Protein AF-A0A327K111-F1 (afdb_monomer)

Mean predicted aligned error: 3.04 Å

pLDDT: mean 97.54, std 1.55, range [85.88, 98.69]

InterPro domains:
  IPR001460 Penicillin-binding protein, transpeptidase [PF00905] (7-85)
  IPR012338 Beta-lactamase/transpeptidase-like [G3DSA:3.40.710.10] (1-86)
  IPR012338 Beta-lactamase/transpeptidase-like [SSF56601] (1-86)
  IPR050396 Glycosyltransferase 51/Transpeptidase [PTHR32282] (1-86)

Solvent-accessible surface area (backbone atoms only — not comparable to full-atom values): 5391 Å² total; per-residue (Å²): 141,72,35,59,97,43,61,91,85,40,77,63,42,43,74,83,68,56,88,71,86,67,62,78,76,49,47,65,59,58,54,48,52,42,42,78,70,74,45,48,62,76,38,74,41,60,28,51,93,53,79,43,82,57,84,98,42,76,46,65,68,61,29,95,82,75,63,67,78,39,78,37,36,43,45,58,26,63,75,68,60,38,49,56,60,105

Secondary structure (DSSP, 8-state):
---SS-TTT----HHHH-----GGGGHHHHHHHHHHTT--TT-EEEES---EEETTEEE----TTS---EEEEHHHHHHTT-STT-

Organism: NCBI:txid29409

Structure (mmCIF, N/CA/C/O backbone):
data_AF-A0A327K111-F1
#
_entry.id   AF-A0A327K111-F1
#
loop_
_atom_site.group_PDB
_atom_site.id
_atom_site.type_symbol
_atom_site.label_atom_id
_atom_site.label_alt_id
_atom_site.label_comp_id
_atom_site.label_asym_id
_atom_site.label_entity_id
_atom_site.label_seq_id
_atom_site.pdbx_PDB_ins_code
_atom_site.Cartn_x
_atom_site.Cartn_y
_atom_site.Cartn_z
_atom_site.occupancy
_atom_site.B_iso_or_equiv
_atom_site.auth_seq_id
_atom_site.auth_comp_id
_atom_site.auth_asym_id
_atom_site.auth_atom_id
_atom_site.pdbx_PDB_model_num
ATOM 1 N N . LEU A 1 1 ? 5.063 -0.454 -24.460 1.00 85.88 1 LEU A N 1
ATOM 2 C CA . LEU A 1 1 ? 5.913 -0.769 -23.285 1.00 85.88 1 LEU A CA 1
ATOM 3 C C . LEU A 1 1 ? 7.239 -0.033 -23.449 1.00 85.88 1 LEU A C 1
ATOM 5 O O . LEU A 1 1 ? 7.775 -0.067 -24.548 1.00 85.88 1 LEU A O 1
ATOM 9 N N . VAL A 1 2 ? 7.725 0.666 -22.418 1.00 96.81 2 VAL A N 1
ATOM 10 C CA . VAL A 1 2 ? 8.938 1.510 -22.485 1.00 96.81 2 VAL A CA 1
ATOM 11 C C . VAL A 1 2 ? 9.910 1.084 -21.381 1.00 96.81 2 VAL A C 1
ATOM 13 O O . VAL A 1 2 ? 9.552 1.109 -20.209 1.00 96.81 2 VAL A O 1
ATOM 16 N N . GLY A 1 3 ? 11.124 0.661 -21.752 1.00 97.00 3 GLY A N 1
ATOM 17 C CA . GLY A 1 3 ? 12.121 0.097 -20.825 1.00 97.00 3 GLY A CA 1
ATOM 18 C C . GLY A 1 3 ? 13.137 1.095 -20.249 1.00 97.00 3 GLY A C 1
ATOM 19 O O . GLY A 1 3 ? 13.908 0.753 -19.349 1.00 97.00 3 GLY A O 1
ATOM 20 N N . GLY A 1 4 ? 13.160 2.328 -20.746 1.00 97.56 4 GLY A N 1
ATOM 21 C CA . GLY A 1 4 ? 14.095 3.369 -20.329 1.00 97.56 4 GLY A CA 1
ATOM 22 C C . GLY A 1 4 ? 13.943 4.627 -21.178 1.00 97.56 4 GLY A C 1
ATOM 23 O O . GLY A 1 4 ? 13.166 4.640 -22.127 1.00 97.56 4 GLY A O 1
ATOM 24 N N . PHE A 1 5 ? 14.689 5.674 -20.825 1.00 97.56 5 PHE A N 1
ATOM 25 C CA . PHE A 1 5 ? 14.660 6.961 -21.525 1.00 97.56 5 PHE A CA 1
ATOM 26 C C . PHE A 1 5 ? 15.122 6.857 -22.991 1.00 97.56 5 PHE A C 1
ATOM 28 O O . PHE A 1 5 ? 14.483 7.410 -23.877 1.00 97.56 5 PHE A O 1
ATOM 35 N N . SER A 1 6 ? 16.206 6.118 -23.252 1.00 97.75 6 SER A N 1
ATOM 36 C CA . SER A 1 6 ? 16.734 5.862 -24.596 1.00 97.75 6 SER A CA 1
ATOM 37 C C . SER A 1 6 ? 17.306 4.448 -24.669 1.00 97.75 6 SER A C 1
ATOM 39 O O . SER A 1 6 ? 18.078 4.040 -23.798 1.00 97.75 6 SER A O 1
ATOM 41 N N . PHE A 1 7 ? 16.931 3.706 -25.712 1.00 95.69 7 PHE A N 1
ATOM 42 C CA . PHE A 1 7 ? 17.432 2.353 -25.952 1.00 95.69 7 PHE A CA 1
ATOM 43 C C . PHE A 1 7 ? 18.923 2.346 -26.316 1.00 95.69 7 PHE A C 1
ATOM 45 O O . PHE A 1 7 ? 19.659 1.477 -25.851 1.00 95.69 7 PHE A O 1
ATOM 52 N N . ASP A 1 8 ? 19.376 3.348 -27.074 1.00 97.38 8 ASP A N 1
ATOM 53 C CA . ASP A 1 8 ? 20.780 3.484 -27.477 1.00 97.38 8 ASP A CA 1
ATOM 54 C C . ASP A 1 8 ? 21.688 3.784 -26.283 1.00 97.38 8 ASP A C 1
ATOM 56 O O . ASP A 1 8 ? 22.821 3.313 -26.228 1.00 97.38 8 ASP A O 1
ATOM 60 N N . GLN A 1 9 ? 21.168 4.503 -25.283 1.00 97.38 9 GLN A N 1
ATOM 61 C CA . GLN A 1 9 ? 21.879 4.725 -24.023 1.00 97.38 9 GLN A CA 1
ATOM 62 C C . GLN A 1 9 ? 21.835 3.497 -23.104 1.00 97.38 9 GLN A C 1
ATOM 64 O O . GLN A 1 9 ? 22.788 3.226 -22.375 1.00 97.38 9 GLN A O 1
ATOM 69 N N . SER A 1 10 ? 20.718 2.764 -23.076 1.00 97.56 10 SER A N 1
ATOM 70 C CA . SER A 1 10 ? 20.546 1.611 -22.193 1.00 97.56 10 SER A CA 1
ATOM 71 C C . SER A 1 10 ? 19.499 0.643 -22.736 1.00 97.56 10 SER A C 1
ATOM 73 O O . SER A 1 10 ? 18.298 0.902 -22.684 1.00 97.56 10 SER A O 1
ATOM 75 N N . LYS A 1 11 ? 19.960 -0.535 -23.162 1.00 97.12 11 LYS A N 1
ATOM 76 C CA . LYS A 1 11 ? 19.094 -1.613 -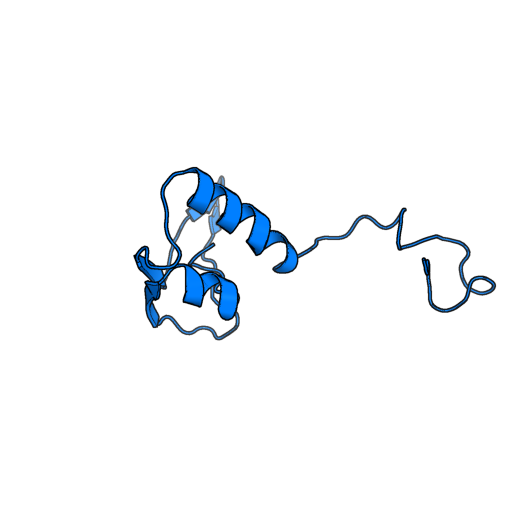23.667 1.00 97.12 11 LYS A CA 1
ATOM 77 C C . LYS A 1 11 ? 18.381 -2.410 -22.566 1.00 97.12 11 LYS A C 1
ATOM 79 O O . LYS A 1 11 ? 17.537 -3.245 -22.870 1.00 97.12 11 LYS A O 1
ATOM 84 N N . PHE A 1 12 ? 18.712 -2.172 -21.292 1.00 98.06 12 PHE A N 1
ATOM 85 C CA . PHE A 1 12 ? 18.073 -2.843 -20.158 1.00 98.06 12 PHE A CA 1
ATOM 86 C C . PHE A 1 12 ? 16.605 -2.417 -20.028 1.00 98.06 12 PHE A C 1
ATOM 88 O O . PHE A 1 12 ? 16.310 -1.230 -19.853 1.00 98.06 12 PHE A O 1
ATOM 95 N N . ASN A 1 13 ? 15.682 -3.381 -20.082 1.00 97.88 13 ASN A N 1
ATOM 96 C CA . ASN A 1 13 ? 14.249 -3.120 -20.079 1.00 97.88 13 ASN A CA 1
ATOM 97 C C . ASN A 1 13 ? 13.705 -3.043 -18.648 1.00 97.88 13 ASN A C 1
ATOM 99 O O . ASN A 1 13 ? 13.281 -4.037 -18.059 1.00 97.88 13 ASN A O 1
ATOM 103 N N . ARG A 1 14 ? 13.655 -1.832 -18.092 1.00 98.12 14 ARG A N 1
ATOM 104 C CA . ARG A 1 14 ? 13.200 -1.610 -16.712 1.00 98.12 14 ARG A CA 1
ATOM 105 C C . ARG A 1 14 ? 11.740 -1.996 -16.476 1.00 98.12 14 ARG A C 1
ATOM 107 O O . ARG A 1 14 ? 11.400 -2.314 -15.348 1.00 98.12 14 ARG A O 1
ATOM 114 N N . ALA A 1 15 ? 10.898 -2.013 -17.507 1.00 97.31 15 ALA A N 1
ATOM 115 C CA . ALA A 1 15 ? 9.493 -2.383 -17.352 1.00 97.31 15 ALA A CA 1
ATOM 116 C C . ALA A 1 15 ? 9.284 -3.882 -17.074 1.00 97.31 15 ALA A C 1
ATOM 118 O O . ALA A 1 15 ? 8.251 -4.245 -16.526 1.00 97.31 15 ALA A O 1
ATOM 119 N N . THR A 1 16 ? 10.236 -4.748 -17.438 1.00 97.88 16 THR A N 1
ATOM 120 C CA . THR A 1 16 ? 10.112 -6.209 -17.249 1.00 97.88 16 THR A CA 1
ATOM 121 C C . THR A 1 16 ? 11.238 -6.819 -16.422 1.00 97.88 16 THR A C 1
ATOM 123 O O . THR A 1 16 ? 11.063 -7.896 -15.865 1.00 97.88 16 THR A O 1
ATOM 126 N N . GLN A 1 17 ? 12.387 -6.145 -16.324 1.00 98.19 17 GLN A N 1
ATOM 127 C CA . GLN A 1 17 ? 13.595 -6.699 -15.708 1.00 98.19 17 GLN A CA 1
ATOM 128 C C . GLN A 1 17 ? 14.025 -5.953 -14.438 1.00 98.19 17 GLN A C 1
ATOM 130 O O . GLN A 1 17 ? 14.824 -6.479 -13.665 1.00 98.19 17 GLN A O 1
ATOM 135 N N . ALA A 1 18 ? 13.545 -4.723 -14.201 1.00 97.88 18 ALA A N 1
ATOM 136 C CA . ALA A 1 18 ? 13.941 -3.977 -13.009 1.00 97.88 18 ALA A CA 1
ATOM 137 C C . ALA A 1 18 ? 13.090 -4.370 -11.797 1.00 97.88 18 ALA A C 1
ATOM 139 O O . ALA A 1 18 ? 11.989 -3.858 -11.606 1.00 97.88 18 ALA A O 1
ATOM 140 N N . TYR A 1 19 ? 13.648 -5.197 -10.918 1.00 97.88 19 TYR A N 1
ATOM 141 C CA . TYR A 1 19 ? 13.082 -5.420 -9.590 1.00 97.88 19 TYR A CA 1
ATOM 142 C C . TYR A 1 19 ? 13.294 -4.186 -8.712 1.00 97.88 19 TYR A C 1
ATOM 144 O O . TYR A 1 19 ? 14.424 -3.741 -8.500 1.00 97.88 19 TYR A O 1
ATOM 152 N N . ARG A 1 20 ? 12.197 -3.614 -8.213 1.00 97.94 20 ARG A N 1
ATOM 153 C CA . ARG A 1 20 ? 12.180 -2.425 -7.355 1.00 97.94 20 ARG A CA 1
ATOM 154 C C . ARG A 1 20 ? 11.121 -2.580 -6.276 1.00 97.94 20 ARG A C 1
ATOM 156 O O . ARG A 1 20 ? 10.141 -3.296 -6.456 1.00 97.94 20 ARG A O 1
ATOM 163 N N . GLN A 1 21 ? 11.309 -1.875 -5.165 1.00 97.94 21 GLN A N 1
ATOM 164 C CA . GLN A 1 21 ? 10.278 -1.790 -4.139 1.00 97.94 21 GLN A CA 1
ATOM 165 C C . GLN A 1 21 ? 9.096 -0.957 -4.670 1.00 97.94 21 GLN A C 1
ATOM 167 O O . GLN A 1 21 ? 9.319 0.170 -5.116 1.00 97.94 21 GLN A O 1
ATOM 172 N N . PRO A 1 22 ? 7.852 -1.466 -4.611 1.00 97.69 22 PRO A N 1
ATOM 173 C CA . PRO A 1 22 ? 6.666 -0.733 -5.067 1.00 97.69 22 PRO A CA 1
ATOM 174 C C . PRO A 1 22 ? 6.274 0.415 -4.120 1.00 97.69 22 PRO A C 1
ATOM 176 O O . PRO A 1 22 ? 5.549 1.337 -4.505 1.00 97.69 22 PRO A O 1
ATOM 179 N N . GLY A 1 23 ? 6.729 0.365 -2.863 1.00 97.69 23 GLY A N 1
ATOM 180 C CA . GLY A 1 23 ? 6.326 1.309 -1.825 1.00 97.69 23 GLY A CA 1
ATOM 181 C C . GLY A 1 23 ? 4.811 1.288 -1.603 1.00 97.69 23 GLY A C 1
ATOM 182 O O . GLY A 1 23 ? 4.178 0.234 -1.638 1.00 97.69 23 GLY A O 1
ATOM 183 N N . SER A 1 24 ? 4.209 2.466 -1.417 1.00 97.88 24 SER A N 1
ATOM 184 C CA . SER A 1 24 ? 2.767 2.588 -1.142 1.00 97.88 24 SER A CA 1
ATOM 185 C C . SER A 1 24 ? 1.858 2.072 -2.263 1.00 97.88 24 SER A C 1
ATOM 187 O O . SER A 1 24 ? 0.686 1.819 -2.004 1.00 97.88 24 SER A O 1
ATOM 189 N N . SER A 1 25 ? 2.369 1.859 -3.482 1.00 98.06 25 SER A N 1
ATOM 190 C CA . SER A 1 25 ? 1.569 1.254 -4.557 1.00 98.06 25 SER A CA 1
ATOM 191 C C . SER A 1 25 ? 1.169 -0.202 -4.275 1.00 98.06 25 SER A C 1
ATOM 193 O O . SER A 1 25 ? 0.278 -0.719 -4.939 1.00 98.06 25 SER A O 1
ATOM 195 N N . PHE A 1 26 ? 1.759 -0.848 -3.259 1.00 98.44 26 PHE A N 1
ATOM 196 C CA . PHE 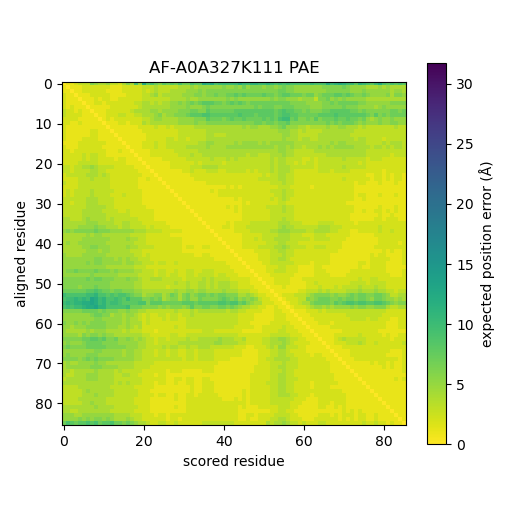A 1 26 ? 1.352 -2.181 -2.804 1.00 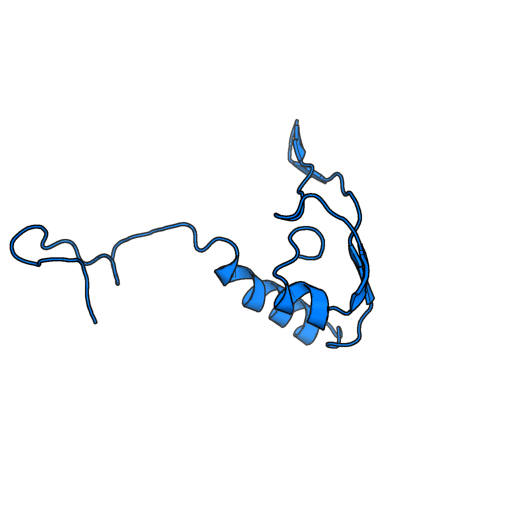98.44 26 PHE A CA 1
ATOM 197 C C . PHE A 1 26 ? 0.118 -2.175 -1.883 1.00 98.44 26 PHE A C 1
ATOM 199 O O . PHE A 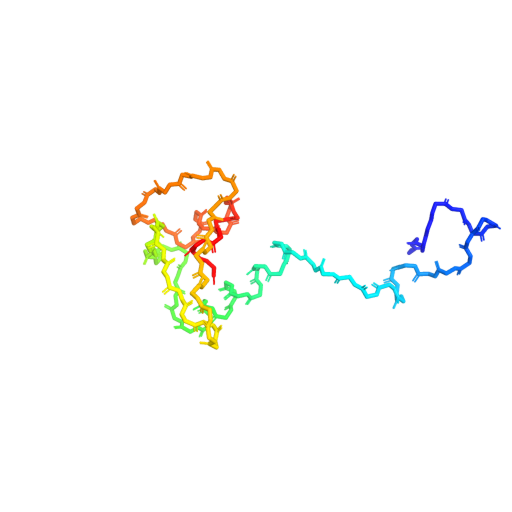1 26 ? -0.536 -3.203 -1.722 1.00 98.44 26 PHE A O 1
ATOM 206 N N . LYS A 1 27 ? -0.242 -1.026 -1.292 1.00 98.50 27 LYS A N 1
ATOM 207 C CA . LYS A 1 27 ? -1.350 -0.925 -0.326 1.00 98.50 27 LYS A CA 1
ATOM 208 C C . LYS A 1 27 ? -2.678 -1.495 -0.839 1.00 98.50 27 LYS A C 1
ATOM 210 O O . LYS A 1 27 ? -3.291 -2.232 -0.076 1.00 98.50 27 LYS A O 1
ATOM 215 N N . PRO A 1 28 ? -3.117 -1.265 -2.095 1.00 98.38 28 PRO A N 1
ATOM 216 C CA . PRO A 1 28 ? -4.372 -1.833 -2.585 1.00 98.38 28 PRO A CA 1
ATOM 217 C C . PRO A 1 28 ? -4.497 -3.350 -2.389 1.00 98.38 28 PRO A C 1
ATOM 219 O O . PRO A 1 28 ? -5.594 -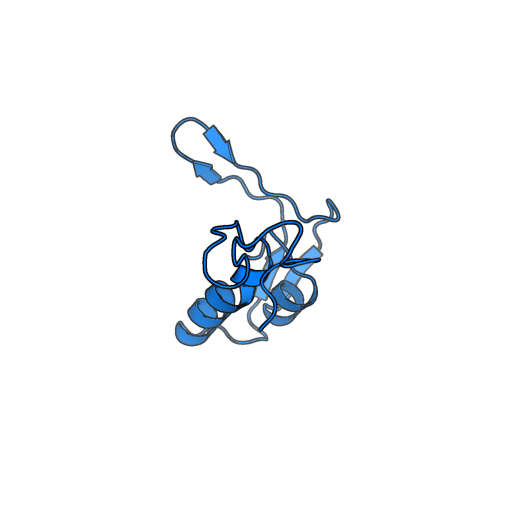3.817 -2.108 1.00 98.38 28 PRO A O 1
ATOM 222 N N . PHE A 1 29 ? -3.396 -4.110 -2.452 1.00 98.50 29 PHE A N 1
ATOM 223 C CA . PHE A 1 29 ? -3.418 -5.556 -2.206 1.00 98.50 29 PHE A CA 1
ATOM 224 C C . PHE A 1 29 ? -3.675 -5.899 -0.733 1.00 98.50 29 PHE A C 1
ATOM 226 O O . PHE A 1 29 ? -4.440 -6.811 -0.448 1.00 98.50 29 PHE A O 1
ATOM 233 N N . VAL A 1 30 ? -3.100 -5.144 0.209 1.00 98.38 30 VAL A N 1
ATOM 234 C CA . VAL A 1 30 ? -3.367 -5.320 1.650 1.00 98.38 30 VAL A CA 1
ATOM 235 C C . VAL A 1 30 ? -4.827 -4.995 1.972 1.00 98.38 30 VAL A C 1
ATOM 237 O O . VAL A 1 30 ? -5.493 -5.737 2.691 1.00 98.38 30 VAL A O 1
ATOM 240 N N . TYR A 1 31 ? -5.350 -3.915 1.388 1.00 98.38 31 TYR A N 1
ATOM 241 C CA . TYR A 1 31 ? -6.742 -3.509 1.577 1.00 98.38 31 TYR A CA 1
ATOM 242 C C . TYR A 1 31 ? -7.717 -4.496 0.930 1.00 98.38 31 TYR A C 1
ATOM 244 O O . TYR A 1 31 ? -8.743 -4.792 1.532 1.00 98.38 31 TYR A O 1
ATOM 252 N N . ALA A 1 32 ? -7.394 -5.042 -0.247 1.00 98.50 32 ALA A N 1
ATOM 253 C CA . ALA A 1 32 ? -8.185 -6.101 -0.871 1.00 98.50 32 ALA A CA 1
ATOM 254 C C . ALA A 1 32 ? -8.286 -7.326 0.047 1.00 98.50 32 ALA A C 1
ATOM 256 O O . ALA A 1 32 ? -9.393 -7.780 0.317 1.00 98.50 32 ALA A O 1
ATOM 257 N N . THR A 1 33 ? -7.170 -7.770 0.639 1.00 98.69 33 THR A N 1
ATOM 258 C CA . THR A 1 33 ? -7.185 -8.857 1.629 1.00 98.69 33 THR A CA 1
ATOM 259 C C . THR A 1 33 ? -8.090 -8.535 2.818 1.00 98.69 33 THR A C 1
ATOM 261 O O . THR A 1 33 ? -8.847 -9.396 3.254 1.00 98.69 33 THR A O 1
ATOM 264 N N . ALA A 1 34 ? -8.065 -7.307 3.348 1.00 98.50 34 ALA A N 1
ATOM 265 C CA . ALA A 1 34 ? -8.970 -6.926 4.434 1.00 98.50 34 ALA A CA 1
ATOM 266 C C . ALA A 1 34 ? -10.449 -7.019 4.009 1.00 98.50 34 ALA A C 1
ATOM 268 O O . ALA A 1 34 ? -11.266 -7.557 4.758 1.00 98.50 34 ALA A O 1
ATOM 269 N N . LEU A 1 35 ? -10.790 -6.539 2.806 1.00 98.44 35 LEU A N 1
ATOM 270 C CA . LEU A 1 35 ? -12.152 -6.613 2.262 1.00 98.44 35 LEU A CA 1
ATOM 271 C C . LEU A 1 35 ? -12.614 -8.066 2.069 1.00 98.44 35 LEU A C 1
ATOM 273 O O . LEU A 1 35 ? -13.724 -8.407 2.477 1.00 98.44 35 LEU A O 1
ATOM 277 N N . ASP A 1 36 ? -11.745 -8.932 1.545 1.00 98.56 36 ASP A N 1
ATOM 278 C CA . ASP A 1 36 ? -12.014 -10.371 1.403 1.00 98.56 36 ASP A CA 1
ATOM 279 C C . ASP A 1 36 ? -12.254 -11.055 2.762 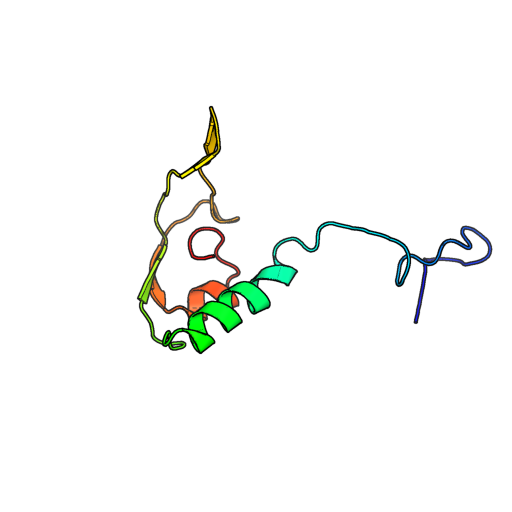1.00 98.56 36 ASP A C 1
ATOM 281 O O . ASP A 1 36 ? -12.952 -12.064 2.845 1.00 98.56 36 ASP A O 1
ATOM 285 N N . ASN A 1 37 ? -11.718 -10.482 3.846 1.00 98.44 37 ASN A N 1
ATOM 286 C CA . ASN A 1 37 ? -11.865 -10.970 5.219 1.00 98.44 37 ASN A CA 1
ATOM 287 C C . ASN A 1 37 ? -12.954 -10.224 6.017 1.00 98.44 37 ASN A C 1
ATOM 289 O O . ASN A 1 37 ? -12.915 -10.180 7.247 1.00 98.44 37 ASN A O 1
ATOM 293 N N . GLY A 1 38 ? -13.946 -9.642 5.335 1.00 98.31 38 GLY A N 1
ATOM 294 C CA . GLY A 1 38 ? -15.150 -9.090 5.966 1.00 98.31 38 GLY A CA 1
ATOM 295 C C . GLY A 1 38 ? -15.037 -7.636 6.424 1.00 98.31 38 GLY A C 1
ATOM 296 O O . GLY A 1 38 ? -15.980 -7.108 7.019 1.00 98.31 38 GLY A O 1
ATOM 297 N N . TYR A 1 39 ? -13.926 -6.954 6.131 1.00 98.56 39 TYR A N 1
ATOM 298 C CA . TYR A 1 39 ? -13.878 -5.506 6.290 1.00 98.56 39 TYR A CA 1
ATOM 299 C C . TYR A 1 39 ? -14.701 -4.836 5.188 1.00 98.56 39 TYR A C 1
ATOM 301 O O . TYR A 1 39 ? -14.876 -5.344 4.085 1.00 98.56 39 TYR A O 1
ATOM 309 N N . THR A 1 40 ? -15.189 -3.640 5.481 1.00 98.69 40 THR A N 1
ATOM 310 C CA . THR A 1 40 ? -15.908 -2.795 4.530 1.00 98.69 40 THR A CA 1
ATOM 311 C C . THR A 1 40 ? -15.162 -1.474 4.373 1.00 98.69 40 THR A C 1
ATOM 313 O O . THR A 1 40 ? -14.384 -1.098 5.254 1.00 98.69 40 THR A O 1
ATOM 316 N N . PRO A 1 41 ? -15.429 -0.689 3.316 1.00 98.38 41 PRO A N 1
ATOM 317 C CA . PRO A 1 41 ? -14.887 0.666 3.212 1.00 98.38 41 PRO A CA 1
ATOM 318 C C . PRO A 1 41 ? -15.217 1.560 4.423 1.00 98.38 41 PRO A C 1
ATOM 320 O O . PRO A 1 41 ? -14.494 2.521 4.680 1.00 98.38 41 PRO A O 1
ATOM 323 N N . SER A 1 42 ? -16.295 1.253 5.153 1.00 98.56 42 SER A N 1
ATOM 324 C CA . SER A 1 42 ? -16.729 1.926 6.384 1.00 98.56 42 SER A CA 1
ATOM 325 C C . SER A 1 42 ? -16.143 1.345 7.675 1.00 98.56 42 SER A C 1
ATOM 327 O O . SER A 1 42 ? -16.345 1.944 8.729 1.00 98.56 42 SER A O 1
ATOM 329 N N . SER A 1 43 ? -15.428 0.215 7.630 1.00 98.62 43 SER A N 1
ATOM 330 C CA . SER A 1 43 ? -14.778 -0.355 8.815 1.00 98.62 43 SER A CA 1
ATOM 331 C C . SER A 1 43 ? -13.822 0.661 9.428 1.00 98.62 43 SER A C 1
ATOM 333 O O . SER A 1 43 ? -13.051 1.299 8.714 1.00 98.62 43 SER A O 1
ATOM 335 N N . VAL A 1 44 ? -13.876 0.817 10.747 1.00 98.44 44 VAL A N 1
ATOM 336 C CA . VAL A 1 44 ? -13.043 1.778 11.470 1.00 98.44 44 VAL A CA 1
ATOM 337 C C . VAL A 1 44 ? -11.719 1.121 11.852 1.00 98.44 44 VAL A C 1
ATOM 339 O O . VAL A 1 44 ? -11.701 0.056 12.465 1.00 98.44 44 VAL A O 1
ATOM 342 N N . VAL A 1 45 ? -10.616 1.773 11.496 1.00 97.75 45 VAL A N 1
ATOM 343 C CA . VAL A 1 45 ? -9.241 1.390 11.830 1.00 97.75 45 VAL A CA 1
ATOM 344 C C . VAL A 1 45 ? -8.585 2.562 12.558 1.00 97.75 45 VAL A C 1
ATOM 346 O O . VAL A 1 45 ? -8.860 3.728 12.272 1.00 97.75 45 VAL A O 1
ATOM 349 N N . MET A 1 46 ? -7.743 2.259 13.540 1.00 98.06 46 MET A N 1
ATOM 350 C CA . MET A 1 46 ? -7.087 3.280 14.348 1.00 98.06 46 MET A CA 1
ATOM 351 C C . MET A 1 46 ? -5.871 3.865 13.617 1.00 98.06 46 MET A C 1
ATOM 353 O O . MET A 1 46 ? -4.896 3.158 13.384 1.00 98.06 46 MET A O 1
ATOM 357 N N . ASP A 1 47 ? -5.899 5.163 13.312 1.00 98.25 47 ASP A N 1
ATOM 358 C CA . ASP A 1 47 ? -4.728 5.925 12.870 1.00 98.25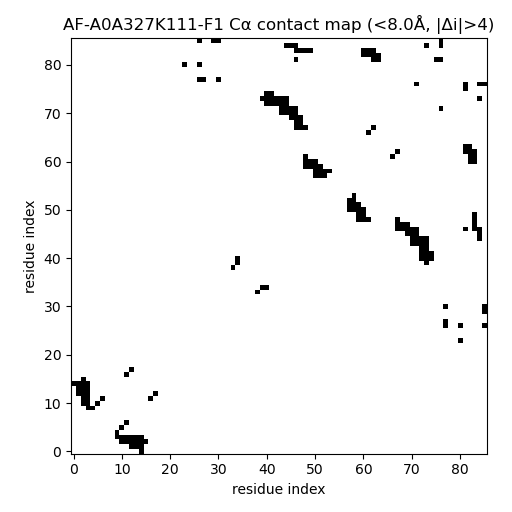 47 ASP A CA 1
ATOM 359 C C . ASP A 1 47 ? -4.031 6.557 14.084 1.00 98.25 47 ASP A C 1
ATOM 361 O O . ASP A 1 47 ? -4.301 7.707 14.445 1.00 98.25 47 ASP A O 1
ATOM 365 N N . ALA A 1 48 ? -3.176 5.780 14.751 1.00 98.06 48 ALA A N 1
ATOM 366 C CA . ALA A 1 48 ? -2.449 6.169 15.960 1.00 98.06 48 ALA A CA 1
ATOM 367 C C . ALA A 1 48 ? -1.015 5.598 15.954 1.00 98.06 48 ALA A C 1
ATOM 369 O O . ALA A 1 48 ? -0.717 4.712 15.149 1.00 98.06 48 ALA A O 1
ATOM 370 N N . PRO A 1 49 ? -0.110 6.079 16.831 1.00 97.81 49 PRO A N 1
ATOM 371 C CA . PRO A 1 49 ? 1.212 5.480 16.984 1.00 97.81 49 PRO A CA 1
ATOM 372 C C . PRO A 1 49 ? 1.119 3.986 17.311 1.00 97.81 49 PRO A C 1
ATOM 374 O O . PRO A 1 49 ? 0.376 3.593 18.210 1.00 97.81 49 PRO A O 1
ATOM 377 N N . ILE A 1 50 ? 1.909 3.171 16.611 1.00 96.69 50 ILE A N 1
ATOM 378 C CA . ILE A 1 50 ? 2.023 1.732 16.864 1.00 96.69 50 ILE A CA 1
ATOM 379 C C . ILE A 1 50 ? 3.485 1.331 17.048 1.00 96.69 50 ILE A C 1
ATOM 381 O O . ILE A 1 50 ? 4.392 1.912 16.447 1.00 96.69 50 ILE A O 1
ATOM 385 N N . GLU A 1 51 ? 3.702 0.307 17.867 1.00 97.62 51 GLU A N 1
ATOM 386 C CA . GLU A 1 51 ? 5.001 -0.327 18.057 1.00 97.62 51 GLU A CA 1
ATOM 387 C C . GLU A 1 51 ? 4.893 -1.805 17.699 1.00 97.62 51 GLU A C 1
ATOM 389 O O . GLU A 1 51 ? 4.053 -2.527 18.235 1.00 97.62 51 GLU A O 1
ATOM 394 N N . ILE A 1 52 ? 5.749 -2.262 16.789 1.00 96.88 52 ILE A N 1
ATOM 395 C CA . ILE A 1 52 ? 5.773 -3.647 16.324 1.00 96.88 52 ILE A CA 1
ATOM 396 C C . ILE A 1 52 ? 7.145 -4.229 16.649 1.00 96.88 52 ILE A C 1
ATOM 398 O O . ILE A 1 52 ? 8.174 -3.696 16.230 1.00 96.88 52 ILE A O 1
ATOM 402 N N . LYS A 1 53 ? 7.179 -5.344 17.382 1.00 97.38 53 LYS A N 1
ATOM 403 C CA . LYS A 1 53 ? 8.422 -6.090 17.600 1.00 97.38 53 LYS A CA 1
ATOM 404 C C . LYS A 1 53 ? 8.812 -6.801 16.300 1.00 97.38 53 LYS A C 1
ATOM 406 O 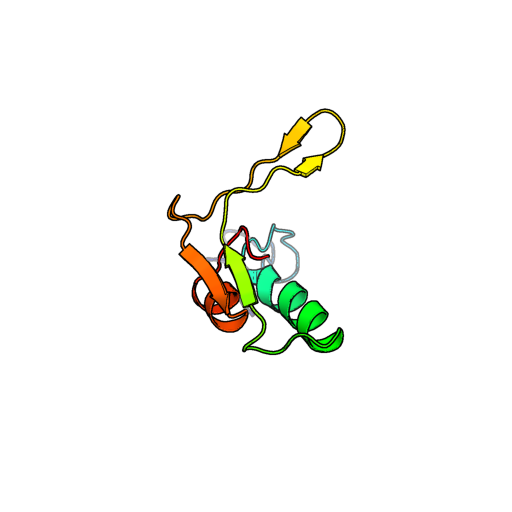O . LYS A 1 53 ? 8.130 -7.724 15.868 1.00 97.38 53 LYS A O 1
ATOM 411 N N . ALA A 1 54 ? 9.914 -6.377 15.693 1.00 94.94 54 ALA A N 1
ATOM 412 C CA . ALA A 1 54 ? 10.469 -6.933 14.465 1.00 94.94 54 ALA A CA 1
ATOM 413 C C . ALA A 1 54 ? 11.854 -7.529 14.769 1.00 94.94 54 ALA A C 1
ATOM 415 O O . ALA A 1 54 ? 12.881 -6.850 14.684 1.00 94.94 54 ALA A O 1
ATOM 416 N N . GLY A 1 55 ? 11.867 -8.799 15.188 1.00 94.69 55 GLY A N 1
ATOM 417 C CA . GLY A 1 55 ? 13.063 -9.455 15.724 1.00 94.69 55 GLY A CA 1
ATOM 418 C C . GLY A 1 55 ? 13.538 -8.771 17.009 1.00 94.69 55 GLY A C 1
ATOM 419 O O . GLY A 1 55 ? 12.757 -8.600 17.948 1.00 94.69 55 GLY A O 1
ATOM 420 N N . ASP A 1 56 ? 14.799 -8.340 17.018 1.00 96.00 56 ASP A N 1
ATOM 421 C CA . ASP A 1 56 ? 15.431 -7.654 18.156 1.00 96.00 56 ASP A CA 1
ATOM 422 C C . ASP A 1 56 ? 15.188 -6.136 18.173 1.00 96.00 56 ASP A C 1
ATOM 424 O O . ASP A 1 56 ? 15.700 -5.424 19.037 1.00 96.00 56 ASP A O 1
ATOM 428 N N . LYS A 1 57 ? 14.425 -5.608 17.209 1.00 96.88 57 LYS A N 1
ATOM 429 C CA . LYS A 1 57 ? 14.139 -4.174 17.092 1.00 96.88 57 LYS A CA 1
ATOM 430 C C . LYS A 1 57 ? 12.656 -3.897 17.292 1.00 96.88 57 LYS A C 1
ATOM 432 O O . LYS A 1 57 ? 11.800 -4.706 16.944 1.00 96.88 57 LYS A O 1
ATOM 437 N N . ILE A 1 58 ? 12.351 -2.708 17.803 1.00 97.88 58 ILE A N 1
ATOM 438 C CA . ILE A 1 58 ? 10.990 -2.168 17.797 1.00 97.88 58 ILE A CA 1
ATOM 439 C C . ILE A 1 58 ? 10.857 -1.252 16.582 1.00 97.88 58 ILE A C 1
ATOM 441 O O . ILE A 1 58 ? 11.556 -0.240 16.482 1.00 97.88 58 ILE A O 1
ATOM 445 N N . TRP A 1 59 ? 9.970 -1.612 15.659 1.00 97.38 59 TRP A N 1
ATOM 446 C CA . TRP A 1 59 ? 9.606 -0.794 14.512 1.00 97.38 59 TRP A CA 1
ATOM 447 C C . TRP A 1 59 ? 8.416 0.100 14.864 1.00 97.38 59 TRP A C 1
ATOM 449 O O . TRP A 1 59 ? 7.407 -0.367 15.387 1.00 97.38 59 TRP A O 1
ATOM 459 N N . ARG A 1 60 ? 8.554 1.398 14.584 1.00 97.50 60 ARG A N 1
ATOM 460 C CA . ARG A 1 60 ? 7.553 2.435 14.862 1.00 97.50 60 ARG A CA 1
ATOM 461 C C . ARG A 1 60 ? 7.218 3.162 13.559 1.00 97.50 60 ARG A C 1
ATOM 463 O O . ARG A 1 60 ? 7.837 4.193 13.279 1.00 97.50 60 ARG A O 1
ATOM 470 N N . PRO A 1 61 ? 6.348 2.602 12.701 1.00 96.50 61 PRO A N 1
ATOM 471 C CA . PRO A 1 61 ? 5.968 3.260 11.460 1.00 96.50 61 PRO A CA 1
ATOM 472 C C . PRO A 1 61 ? 5.251 4.581 11.740 1.00 96.50 61 PRO A C 1
ATOM 474 O O . PRO A 1 61 ? 4.577 4.745 12.753 1.00 96.50 61 PRO A O 1
ATOM 477 N N . GLN A 1 62 ? 5.392 5.522 10.813 1.00 97.75 62 GLN A N 1
ATOM 478 C CA . GLN A 1 62 ? 4.755 6.833 10.882 1.00 97.75 62 GLN A CA 1
ATOM 479 C C . GLN A 1 62 ? 4.078 7.129 9.550 1.00 97.75 62 GLN A C 1
ATOM 481 O O . GLN A 1 62 ? 4.564 6.727 8.488 1.00 97.75 62 GLN A O 1
ATOM 486 N N . ASN A 1 63 ? 2.961 7.852 9.589 1.00 97.62 63 ASN A N 1
ATOM 487 C CA . ASN A 1 63 ? 2.399 8.452 8.383 1.00 97.62 63 ASN A CA 1
ATOM 488 C C . ASN A 1 63 ? 3.403 9.432 7.775 1.00 97.62 63 ASN A C 1
ATOM 490 O O . ASN A 1 63 ? 4.100 10.122 8.508 1.00 97.62 63 ASN A O 1
ATOM 494 N N . TYR A 1 64 ? 3.403 9.574 6.449 1.00 95.81 64 TYR A N 1
ATOM 495 C CA . TYR A 1 64 ? 4.244 10.566 5.767 1.00 95.81 64 TYR A CA 1
ATOM 496 C C . TYR A 1 64 ? 4.070 11.989 6.333 1.00 95.81 64 TYR A C 1
ATOM 498 O O . TYR A 1 64 ? 5.019 12.761 6.402 1.00 95.81 64 TYR A O 1
ATOM 506 N N . SER A 1 65 ? 2.857 12.329 6.784 1.00 94.38 65 SER A N 1
ATOM 507 C CA . SER A 1 65 ? 2.550 13.628 7.386 1.00 94.38 65 SER A CA 1
ATOM 508 C C . SER A 1 65 ? 3.014 13.788 8.839 1.00 94.38 65 SER A C 1
ATOM 510 O O . SER A 1 65 ? 2.810 14.864 9.393 1.00 94.38 65 SER A O 1
ATOM 512 N N . ASN A 1 66 ? 3.535 12.738 9.488 1.00 95.44 66 ASN A N 1
ATOM 513 C CA . ASN A 1 66 ? 3.831 12.681 10.929 1.00 95.44 66 ASN A CA 1
ATOM 514 C C . ASN A 1 66 ? 2.643 13.079 11.832 1.00 95.44 66 ASN A C 1
ATOM 516 O O . ASN A 1 66 ? 2.821 13.538 12.956 1.00 95.44 66 ASN A O 1
ATOM 520 N N . LYS A 1 67 ? 1.416 12.918 11.324 1.00 97.19 67 LYS A N 1
ATOM 521 C CA . LYS A 1 67 ? 0.157 13.220 12.020 1.00 97.19 67 LYS A CA 1
ATOM 522 C C . LYS A 1 67 ? -0.684 11.957 12.129 1.00 97.19 67 LYS A C 1
ATOM 524 O O . LYS A 1 67 ? -0.638 11.123 11.223 1.00 97.19 67 LYS A O 1
ATOM 529 N N . TYR A 1 68 ? -1.473 11.890 13.192 1.00 97.69 68 TYR A N 1
ATOM 530 C CA . TYR A 1 68 ? -2.403 10.811 13.510 1.00 97.69 68 TYR A CA 1
ATOM 531 C C . TYR A 1 68 ? -3.807 11.391 13.626 1.00 97.69 68 TYR A C 1
ATOM 533 O O . TYR A 1 68 ? -3.974 12.484 14.171 1.00 97.69 68 TYR A O 1
ATOM 541 N N . TYR A 1 69 ? -4.790 10.682 13.084 1.00 97.31 69 TYR A N 1
ATOM 542 C CA . TYR A 1 69 ? -6.160 11.181 12.948 1.00 97.31 69 TYR A CA 1
ATOM 543 C C . TYR A 1 69 ? -7.160 10.387 13.800 1.00 97.31 69 TYR A C 1
ATOM 545 O O . TYR A 1 69 ? -8.346 10.705 13.805 1.00 97.31 69 TYR A O 1
ATOM 553 N N . GLY A 1 70 ? -6.684 9.397 14.563 1.00 98.12 70 GLY A N 1
ATOM 554 C CA . GLY A 1 70 ? -7.518 8.570 15.427 1.00 98.12 70 GLY A CA 1
ATOM 555 C C . GLY A 1 70 ? -8.385 7.587 14.632 1.00 98.12 70 GLY A C 1
ATOM 556 O O . GLY A 1 70 ? -8.004 7.179 13.530 1.00 98.12 70 GLY A O 1
ATOM 557 N N . PRO A 1 71 ? -9.544 7.170 15.171 1.00 98.38 71 PRO A N 1
ATOM 558 C CA . PRO A 1 71 ? -10.453 6.261 14.481 1.00 98.38 71 PRO A CA 1
ATOM 559 C C . PRO A 1 71 ? -10.877 6.828 13.120 1.00 98.38 71 PRO A C 1
ATOM 561 O O . PRO A 1 71 ? -11.519 7.873 13.045 1.00 98.38 71 PRO A O 1
ATOM 564 N N . SER A 1 72 ? -10.515 6.139 12.041 1.00 98.31 72 SER A N 1
ATOM 565 C CA . SER A 1 72 ? -10.787 6.551 10.660 1.00 98.31 72 SER A CA 1
ATOM 566 C C . SER A 1 72 ? -11.318 5.375 9.850 1.00 98.31 72 SER A C 1
ATOM 568 O O . SER A 1 72 ? -11.038 4.219 10.158 1.00 98.31 72 SER A O 1
ATOM 570 N N . THR A 1 73 ? -12.096 5.641 8.802 1.00 98.56 73 THR A N 1
ATOM 571 C CA . THR A 1 73 ? -12.613 4.561 7.952 1.00 98.56 73 THR A CA 1
ATOM 572 C C . THR A 1 73 ? -11.510 3.965 7.081 1.00 98.56 73 THR A C 1
ATOM 574 O O . THR A 1 73 ? -10.586 4.660 6.652 1.00 98.56 73 THR A O 1
ATOM 577 N N . LEU A 1 74 ? -11.633 2.677 6.761 1.00 98.31 74 LEU A N 1
ATOM 578 C CA . LEU A 1 74 ? -10.705 1.962 5.889 1.00 98.31 74 LEU A CA 1
ATOM 579 C C . LEU A 1 74 ? -10.546 2.678 4.532 1.00 98.31 74 LEU A C 1
ATOM 581 O O . LEU A 1 74 ? -9.438 2.790 4.017 1.00 98.31 74 LEU A O 1
ATOM 585 N N . ARG A 1 75 ? -11.626 3.258 3.986 1.00 98.31 75 ARG A N 1
ATOM 586 C CA . ARG A 1 75 ? -11.574 4.092 2.770 1.00 98.31 75 ARG A CA 1
ATOM 587 C C . ARG A 1 75 ? -10.580 5.256 2.887 1.00 98.31 75 ARG A C 1
ATOM 589 O O . ARG A 1 75 ? -9.757 5.432 1.994 1.00 98.31 75 ARG A O 1
ATOM 596 N N . ILE A 1 76 ? -10.638 6.017 3.981 1.00 98.25 76 ILE A N 1
ATOM 597 C CA . ILE A 1 76 ? -9.741 7.160 4.234 1.00 98.25 76 ILE A CA 1
ATOM 598 C C . ILE A 1 76 ? -8.284 6.694 4.357 1.00 98.25 76 ILE A C 1
ATOM 600 O O . ILE A 1 76 ? -7.370 7.392 3.907 1.00 98.25 76 ILE A O 1
ATOM 604 N N . GLY A 1 77 ? -8.069 5.497 4.914 1.00 98.06 77 GLY A N 1
ATOM 605 C CA . GLY A 1 77 ? -6.755 4.864 5.006 1.00 98.06 77 GLY A CA 1
ATOM 606 C C . GLY A 1 77 ? -6.072 4.719 3.644 1.00 98.06 77 GLY A C 1
ATOM 607 O O . GLY A 1 77 ? -4.951 5.206 3.468 1.00 98.06 77 GLY A O 1
ATOM 608 N N . ILE A 1 78 ? -6.755 4.118 2.663 1.00 98.19 78 ILE A N 1
ATOM 609 C CA . ILE A 1 78 ? -6.189 3.927 1.318 1.00 98.19 78 ILE A CA 1
ATOM 610 C C . ILE A 1 78 ? -6.167 5.224 0.500 1.00 98.19 78 ILE A C 1
ATOM 612 O O . ILE A 1 78 ? -5.176 5.481 -0.183 1.00 98.19 78 ILE A O 1
ATOM 616 N N . GLU A 1 79 ? -7.193 6.075 0.612 1.00 98.19 79 GLU A N 1
ATOM 617 C CA . GLU A 1 79 ? -7.298 7.350 -0.118 1.00 98.19 79 GLU A CA 1
ATOM 618 C C . GLU A 1 79 ? -6.128 8.290 0.190 1.00 98.19 79 GLU A C 1
ATOM 620 O O . GLU A 1 79 ? -5.525 8.869 -0.713 1.00 98.19 79 GLU A O 1
ATOM 625 N N . HIS A 1 80 ? -5.749 8.388 1.466 1.00 97.94 80 HIS A N 1
ATOM 626 C CA . HIS A 1 80 ? -4.622 9.214 1.897 1.00 97.94 80 HIS A CA 1
ATOM 627 C C . HIS A 1 80 ? -3.326 8.431 2.087 1.00 97.94 80 HIS A C 1
ATOM 629 O O . HIS A 1 80 ? -2.345 8.987 2.587 1.00 97.94 80 HIS A O 1
ATOM 635 N N . SER A 1 81 ? -3.299 7.153 1.696 1.00 98.00 81 SER A N 1
ATOM 636 C CA . SER A 1 81 ? -2.124 6.292 1.818 1.00 98.00 81 SER A CA 1
ATOM 637 C C . SER A 1 81 ? -1.538 6.318 3.242 1.00 98.00 81 SER A C 1
ATOM 639 O O . SER A 1 81 ? -0.332 6.494 3.439 1.00 98.00 81 SER A O 1
ATOM 641 N N . ARG A 1 82 ? -2.380 6.138 4.265 1.00 97.94 82 ARG A N 1
ATOM 642 C CA . ARG A 1 82 ? -1.966 6.122 5.678 1.00 97.94 82 ARG A CA 1
ATOM 643 C C . ARG A 1 82 ? -1.113 4.889 5.964 1.00 97.94 82 ARG A C 1
ATOM 645 O O . ARG A 1 82 ? -1.515 3.766 5.676 1.00 97.94 82 ARG A O 1
ATOM 652 N N . ASN A 1 83 ? 0.088 5.100 6.497 1.00 97.81 83 ASN A N 1
ATOM 653 C CA . ASN A 1 83 ? 1.042 4.020 6.747 1.00 97.81 83 ASN A CA 1
ATOM 654 C C . ASN A 1 83 ? 0.628 3.178 7.948 1.00 97.81 83 ASN A C 1
ATOM 656 O O . ASN A 1 83 ? 0.747 1.970 7.881 1.00 97.81 83 ASN A O 1
ATOM 660 N N . VAL A 1 84 ? 0.129 3.796 9.021 1.00 97.44 84 VAL A N 1
ATOM 661 C CA . VAL A 1 84 ? -0.217 3.061 10.252 1.00 97.44 84 VAL A CA 1
ATOM 662 C C . VAL A 1 84 ? -1.596 2.392 10.203 1.00 97.44 84 VAL A C 1
ATOM 664 O O . VAL A 1 84 ? -1.937 1.637 11.102 1.00 97.44 84 VAL A O 1
ATOM 667 N N . MET A 1 85 ? -2.375 2.646 9.144 1.00 97.44 85 MET A N 1
ATOM 668 C CA . MET A 1 85 ? -3.625 1.933 8.840 1.00 97.44 85 MET A CA 1
ATOM 669 C C . MET A 1 85 ? -3.428 0.808 7.805 1.00 97.44 85 MET A C 1
ATOM 671 O O . MET A 1 85 ? -4.416 0.276 7.305 1.00 97.44 85 MET A O 1
ATOM 675 N N . THR A 1 86 ? -2.182 0.505 7.419 1.00 96.12 86 THR A N 1
ATOM 676 C CA . THR A 1 86 ? -1.820 -0.560 6.464 1.00 96.12 86 THR A CA 1
ATOM 677 C C . THR A 1 86 ? -0.892 -1.549 7.152 1.00 96.12 86 THR A C 1
ATOM 679 O O . THR A 1 86 ? -1.131 -2.764 7.007 1.00 96.12 86 THR A O 1
#

Nearest PDB structures (foldseek):
  3ue1-assembly1_B  TM=9.445E-01  e=2.246E-07  Acinetobacter baumannii
  3udf-assembly1_A  TM=9.209E-01  e=2.398E-07  Acinetoba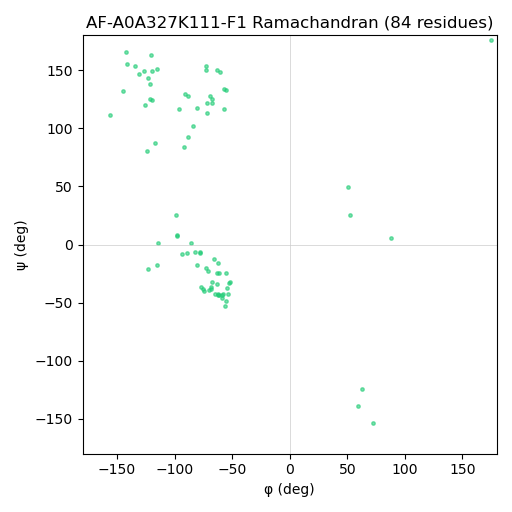cter baumannii
  3udx-assembly1_A  TM=9.268E-01  e=3.120E-07  Acinetobacter baumannii
  3udi-assembly1_B  TM=9.378E-01  e=4.057E-07  Acinetobacter baumannii
  2v2f-assembly1_F  TM=8.499E-01  e=2.367E-02  Streptococcus pneumoniae

Sequence (86 aa):
LVGGFSFDQSKFNRATQAYRQPGSSFKPFVYATALDNGYTPSSVVMDAPIEIKAGDKIWRPQNYSNKYYGPSTLRIGIEHSRNVMT

Foldseek 3Di:
DQQDPDCVVPVGRCVPPPDDDPPLVCVVVVLVVVVVVPADQADWDFQDWDWDDDDPDTDTDAFPVNDGDTTDGNVVCSVSSGPRRD

Radius of gyration: 17.67 Å; Cα contacts (8 Å, |Δi|>4): 101; chains: 1; bounding box: 39×25×46 Å